Protein AF-A0A0W0ZTI9-F1 (afdb_monomer_lite)

Foldseek 3Di:
DDDDDPDPVVCVVVLLVVLLVQLVVLLVVLVPDPVADPVRSVVVSVVSCVVSVHDPVNNVVVVCVVPPPPPPD

Organism: NCBI:txid40335

Radius of gyration: 16.65 Å; chains: 1; bounding box: 54×34×34 Å

pLDDT: mean 82.77, std 17.79, range [42.72, 97.31]

Sequence (73 aa):
MYTKLFEQKLDKKEDKEKRIQFVYNIYSVLSRDPSISNEMKQKILTGSLFYTNLSAKEIQEDIENRYTPSNNC

Secondary structure (DSSP, 8-state):
----SSSTTHHHHHHHHHHHHHHHHHHHHHHH-TTS-HHHHHHHHHHHHHHHT--HHHHHHHHHHHHS-----

Structure (mmCIF, N/CA/C/O backbone):
data_AF-A0A0W0ZTI9-F1
#
_entry.id   AF-A0A0W0ZTI9-F1
#
loop_
_atom_site.group_PDB
_atom_site.id
_atom_site.type_symbol
_atom_site.label_atom_id
_atom_site.label_alt_id
_atom_site.label_comp_id
_atom_site.label_asym_id
_atom_site.label_entity_id
_atom_site.label_seq_id
_atom_site.pdbx_PDB_ins_code
_atom_site.Cartn_x
_atom_site.Cartn_y
_atom_site.Cartn_z
_atom_site.occupancy
_atom_site.B_iso_or_equiv
_atom_site.auth_seq_id
_atom_site.auth_comp_id
_atom_site.auth_asym_id
_atom_site.auth_atom_id
_atom_site.pdbx_PDB_model_num
ATOM 1 N N . MET A 1 1 ? -42.548 12.180 11.725 1.00 45.19 1 MET A N 1
ATOM 2 C CA . MET A 1 1 ? -42.026 11.455 12.903 1.00 45.19 1 MET A CA 1
ATOM 3 C C . MET A 1 1 ? -41.042 10.417 12.365 1.00 45.19 1 MET A C 1
ATOM 5 O O . MET A 1 1 ? -41.490 9.656 11.528 1.00 45.19 1 MET A O 1
ATOM 9 N N . TYR A 1 2 ? -39.757 10.481 12.770 1.00 49.56 2 TYR A N 1
ATOM 10 C CA . TYR A 1 2 ? -38.599 9.617 12.405 1.00 49.56 2 TYR A CA 1
ATOM 11 C C . TYR A 1 2 ? -38.328 9.438 10.890 1.00 49.56 2 TYR A C 1
ATOM 13 O O . TYR A 1 2 ? -39.186 8.989 10.156 1.00 49.56 2 TYR A O 1
ATOM 21 N N . THR A 1 3 ? -37.184 9.821 10.314 1.00 47.88 3 THR A N 1
ATOM 22 C CA . THR A 1 3 ? -35.835 9.306 10.609 1.00 47.88 3 THR A CA 1
ATOM 23 C C . THR A 1 3 ? -34.747 10.288 10.136 1.00 47.88 3 THR A C 1
ATOM 25 O O . THR A 1 3 ? -34.246 10.214 9.021 1.00 47.88 3 THR A O 1
ATOM 28 N N . LYS A 1 4 ? -34.326 11.204 11.010 1.00 51.22 4 LYS A N 1
ATOM 29 C CA . LYS A 1 4 ? -32.966 11.768 10.991 1.00 51.22 4 LYS A CA 1
ATOM 30 C C . LYS A 1 4 ? -32.210 11.014 12.076 1.00 51.22 4 LYS A C 1
ATOM 32 O O . LYS A 1 4 ? -32.561 11.279 13.216 1.00 51.22 4 LYS A O 1
ATOM 37 N N . LEU A 1 5 ? -31.285 10.087 11.769 1.00 49.34 5 LEU A N 1
ATOM 38 C CA . LEU A 1 5 ? -30.220 9.658 12.715 1.00 49.34 5 LEU A CA 1
ATOM 39 C C . LEU A 1 5 ? -29.236 8.554 12.247 1.00 49.34 5 LEU A C 1
ATOM 41 O O . LEU A 1 5 ? -28.391 8.185 13.056 1.00 49.34 5 LEU A O 1
ATOM 45 N N . PHE A 1 6 ? -29.267 8.037 11.006 1.00 53.69 6 PHE A N 1
ATOM 46 C CA . PHE A 1 6 ? -28.446 6.851 10.662 1.00 53.69 6 PHE A CA 1
ATOM 47 C C . PHE A 1 6 ? -27.248 7.020 9.705 1.00 53.69 6 PHE A C 1
ATOM 49 O O . PHE A 1 6 ? -26.448 6.094 9.629 1.00 53.69 6 PHE A O 1
ATOM 56 N N . GLU A 1 7 ? -27.019 8.156 9.039 1.00 50.28 7 GLU A N 1
ATOM 57 C CA . GLU A 1 7 ? -26.089 8.138 7.882 1.00 50.28 7 GLU A CA 1
ATOM 58 C C . GLU A 1 7 ? -24.663 8.673 8.124 1.00 50.28 7 GLU A C 1
ATOM 60 O O . GLU A 1 7 ? -23.724 8.213 7.487 1.00 50.28 7 GLU A O 1
ATOM 65 N N . GLN A 1 8 ? -24.405 9.532 9.115 1.00 47.31 8 GLN A N 1
ATOM 66 C CA . GLN A 1 8 ? -23.079 10.183 9.219 1.00 47.31 8 GLN A CA 1
ATOM 67 C C . GLN A 1 8 ? -21.912 9.296 9.704 1.00 47.31 8 GLN A C 1
ATOM 69 O O . GLN A 1 8 ? -20.748 9.687 9.573 1.00 47.31 8 GLN A O 1
ATOM 74 N N . LYS A 1 9 ? -22.178 8.128 10.308 1.00 47.03 9 LYS A N 1
ATOM 75 C CA . LYS A 1 9 ? -21.120 7.190 10.746 1.00 47.03 9 LYS A CA 1
ATOM 76 C C . LYS A 1 9 ? -20.769 6.146 9.686 1.00 47.03 9 LYS A C 1
ATOM 78 O O . LYS A 1 9 ? -19.625 5.698 9.673 1.00 47.03 9 LYS A O 1
ATOM 83 N N . LEU A 1 10 ? -21.723 5.770 8.832 1.00 50.25 10 LEU A N 1
ATOM 84 C CA . LEU A 1 10 ? -21.509 4.763 7.792 1.00 50.25 10 LEU A CA 1
ATOM 85 C C . LEU A 1 10 ? -20.583 5.307 6.695 1.00 50.25 10 LEU A C 1
ATOM 87 O O . LEU A 1 10 ? -19.608 4.643 6.348 1.00 50.25 10 LEU A O 1
ATOM 91 N N . ASP A 1 11 ? -20.804 6.563 6.285 1.00 56.88 11 ASP A N 1
ATOM 92 C CA . ASP A 1 11 ? -20.010 7.255 5.261 1.00 56.88 11 ASP A CA 1
ATOM 93 C C . ASP A 1 11 ? -18.508 7.224 5.556 1.00 56.88 11 ASP A C 1
ATOM 95 O O . ASP A 1 11 ? -17.695 6.976 4.674 1.00 56.88 11 ASP A O 1
ATOM 99 N N . LYS A 1 12 ? -18.115 7.419 6.821 1.00 67.44 12 LYS A N 1
ATOM 100 C CA . LYS A 1 12 ? -16.696 7.452 7.211 1.00 67.44 12 LYS A CA 1
ATOM 101 C C . LYS A 1 12 ? -16.020 6.086 7.126 1.00 67.44 12 LYS A C 1
ATOM 103 O O . LYS A 1 12 ? -14.815 6.026 6.882 1.00 67.44 12 LYS A O 1
ATOM 108 N N . LYS A 1 13 ? -16.765 5.003 7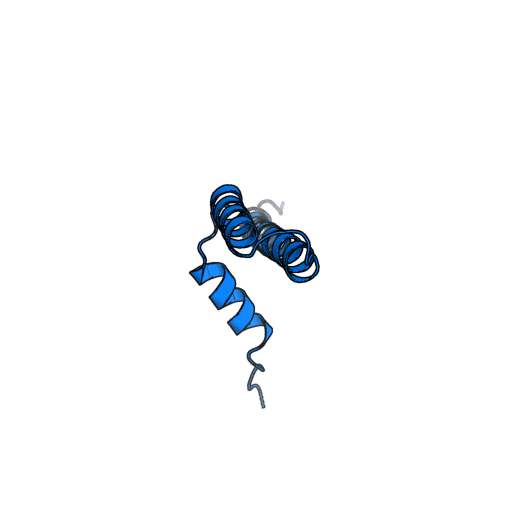.369 1.00 76.44 13 LYS A N 1
ATOM 109 C CA . LYS A 1 13 ? -16.230 3.640 7.298 1.00 76.44 13 LYS A CA 1
ATOM 110 C C . LYS A 1 13 ? -16.120 3.190 5.844 1.00 76.44 13 LYS A C 1
ATOM 112 O O . LYS A 1 13 ? -15.050 2.749 5.439 1.00 76.44 13 LYS A O 1
ATOM 117 N N . GLU A 1 14 ? -17.180 3.381 5.063 1.00 81.69 14 GLU A N 1
ATOM 118 C CA . GLU A 1 14 ? -17.204 3.028 3.640 1.00 81.69 14 GLU A CA 1
ATOM 119 C C . GLU A 1 14 ? -16.164 3.830 2.842 1.00 81.69 14 GLU A C 1
ATOM 121 O O . GLU A 1 14 ? -15.452 3.284 2.001 1.00 81.69 14 GLU A O 1
ATOM 126 N N . ASP A 1 15 ? -16.005 5.119 3.145 1.00 88.50 15 ASP A N 1
ATOM 127 C CA . ASP A 1 15 ? -14.976 5.959 2.531 1.00 88.50 15 ASP A CA 1
ATOM 128 C C . ASP A 1 15 ? -13.552 5.483 2.867 1.00 88.50 15 ASP A C 1
ATOM 130 O O . ASP A 1 15 ? -12.680 5.438 1.995 1.00 88.50 15 ASP A O 1
ATOM 134 N N . LYS A 1 16 ? -13.302 5.058 4.113 1.00 88.56 16 LYS A N 1
ATOM 135 C CA . LYS A 1 16 ? -12.009 4.467 4.489 1.00 88.56 16 LYS A CA 1
ATOM 136 C C . LYS A 1 16 ? -11.762 3.145 3.754 1.00 88.56 16 LYS A C 1
ATOM 138 O O . LYS A 1 16 ? -10.666 2.946 3.236 1.00 88.56 16 LYS A O 1
ATOM 143 N N . GLU A 1 17 ? -12.763 2.274 3.652 1.00 90.62 17 GLU A N 1
ATOM 144 C CA . GLU A 1 17 ? -12.665 1.007 2.910 1.00 90.62 17 GLU A CA 1
ATOM 145 C C . GLU A 1 17 ? -12.375 1.237 1.416 1.00 90.62 17 GLU A C 1
ATOM 147 O O . GLU A 1 17 ? -11.508 0.570 0.849 1.00 90.62 17 GLU A O 1
ATOM 152 N N . LYS A 1 18 ? -13.012 2.236 0.786 1.00 92.62 18 LYS A N 1
ATOM 153 C CA . LYS A 1 18 ? -12.730 2.636 -0.607 1.00 92.62 18 LYS A CA 1
ATOM 154 C C . LYS A 1 18 ? -11.286 3.096 -0.791 1.00 92.62 18 LYS A C 1
ATOM 156 O O . LYS A 1 18 ? -10.627 2.694 -1.751 1.00 92.62 18 LYS A O 1
ATOM 161 N N . ARG A 1 19 ? -10.773 3.907 0.136 1.00 94.38 19 ARG A N 1
ATOM 162 C CA . ARG A 1 19 ? -9.381 4.382 0.118 1.00 94.38 19 ARG A CA 1
ATOM 163 C C . ARG A 1 19 ? -8.376 3.244 0.307 1.00 94.38 19 ARG A C 1
ATOM 165 O O . ARG A 1 19 ? -7.375 3.200 -0.403 1.00 94.38 19 ARG A O 1
ATOM 172 N N . ILE A 1 20 ? -8.667 2.286 1.186 1.00 94.06 20 ILE A N 1
ATOM 173 C CA . ILE A 1 20 ? -7.856 1.069 1.351 1.00 94.06 20 ILE A CA 1
ATOM 174 C C . ILE A 1 20 ? -7.860 0.246 0.055 1.00 94.06 20 ILE A C 1
ATOM 176 O O . ILE A 1 20 ? -6.802 -0.145 -0.441 1.00 94.06 20 ILE A O 1
ATOM 180 N N . GLN A 1 21 ? -9.034 0.038 -0.549 1.00 94.19 21 GLN A N 1
ATOM 181 C CA . GLN A 1 21 ? -9.158 -0.711 -1.799 1.00 94.19 21 GLN A CA 1
ATOM 182 C C . GLN A 1 21 ? -8.399 -0.046 -2.954 1.00 94.19 21 GLN A C 1
ATOM 184 O O . GLN A 1 21 ? -7.790 -0.737 -3.771 1.00 94.19 21 GLN A O 1
ATOM 189 N N . PHE A 1 22 ? -8.384 1.287 -3.009 1.00 95.56 22 PHE A N 1
ATOM 190 C CA . PHE A 1 22 ? -7.565 2.032 -3.961 1.00 95.56 22 PHE A CA 1
ATOM 191 C C . PHE A 1 22 ? -6.077 1.677 -3.824 1.00 95.56 22 PHE A C 1
ATOM 193 O O . PHE A 1 22 ? -5.444 1.324 -4.820 1.00 95.56 22 PHE A O 1
ATOM 200 N N . VAL A 1 23 ? -5.528 1.687 -2.603 1.00 95.62 23 VAL A N 1
ATOM 201 C CA . VAL A 1 23 ? -4.119 1.329 -2.355 1.00 95.62 23 VAL A CA 1
ATOM 202 C C . VAL A 1 23 ? -3.829 -0.114 -2.784 1.00 95.62 23 VAL A C 1
ATOM 204 O O . VAL A 1 23 ? -2.814 -0.360 -3.442 1.00 95.62 23 VAL A O 1
ATOM 207 N N . TYR A 1 24 ? -4.732 -1.061 -2.507 1.00 94.69 24 TYR A N 1
ATOM 208 C CA . TYR A 1 24 ? -4.578 -2.445 -2.973 1.00 94.69 24 TYR A CA 1
ATOM 209 C C . TYR A 1 24 ? -4.581 -2.574 -4.492 1.00 94.69 24 TYR A C 1
ATOM 211 O O . TYR A 1 24 ? -3.787 -3.341 -5.038 1.00 94.69 24 TYR A O 1
ATOM 219 N N . ASN A 1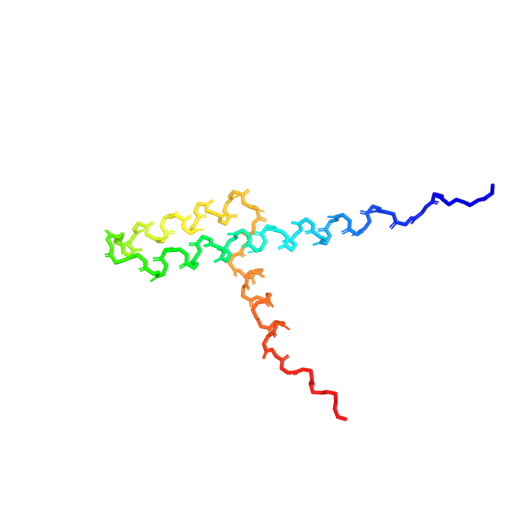 25 ? -5.438 -1.825 -5.183 1.00 95.69 25 ASN A N 1
ATOM 220 C CA . ASN A 1 25 ? -5.489 -1.852 -6.641 1.00 95.69 25 ASN A CA 1
ATOM 221 C C . ASN A 1 25 ? -4.165 -1.355 -7.238 1.00 95.69 25 ASN A C 1
ATOM 223 O O . ASN A 1 25 ? -3.620 -2.004 -8.132 1.00 95.69 25 ASN A O 1
ATOM 227 N N . ILE A 1 26 ? -3.605 -0.267 -6.697 1.00 95.81 26 ILE A N 1
ATOM 228 C CA . ILE A 1 26 ? -2.289 0.240 -7.107 1.00 95.81 26 ILE A CA 1
ATOM 229 C C . ILE A 1 26 ? -1.204 -0.812 -6.860 1.00 95.81 26 ILE A C 1
ATOM 231 O O . ILE A 1 26 ? -0.447 -1.137 -7.774 1.00 95.81 26 ILE A O 1
ATOM 235 N N . TYR A 1 27 ? -1.152 -1.396 -5.660 1.00 94.12 27 TYR A N 1
ATOM 236 C CA . TYR A 1 27 ? -0.1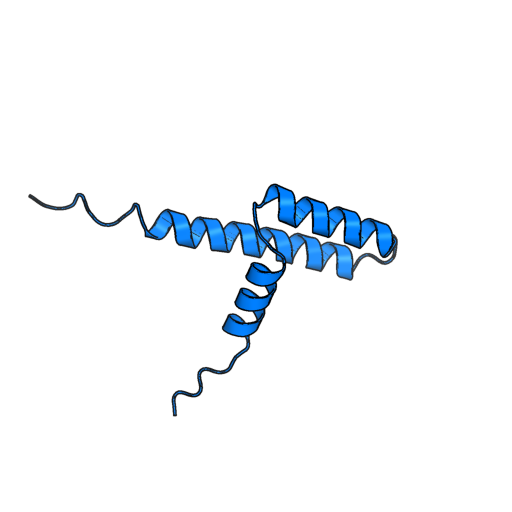87 -2.450 -5.345 1.00 94.12 27 TYR A CA 1
ATOM 237 C C . TYR A 1 27 ? -0.307 -3.649 -6.295 1.00 94.12 27 TYR A C 1
ATOM 239 O O . TYR A 1 27 ? 0.702 -4.131 -6.808 1.00 94.12 27 TYR A O 1
ATOM 247 N N . SER A 1 28 ? -1.530 -4.100 -6.582 1.00 94.31 28 SER A N 1
ATOM 248 C CA . SER A 1 28 ? -1.786 -5.224 -7.485 1.00 94.31 28 SER A CA 1
ATOM 249 C C . SER A 1 28 ? -1.229 -4.964 -8.885 1.00 94.31 28 SER A C 1
ATOM 251 O O . SER A 1 28 ? -0.507 -5.808 -9.420 1.00 94.31 28 SER A O 1
ATOM 253 N N . VAL A 1 29 ? -1.478 -3.776 -9.445 1.00 95.19 29 VAL A N 1
ATOM 254 C CA . VAL A 1 29 ? -0.942 -3.375 -10.755 1.00 95.19 29 VAL A CA 1
ATOM 255 C C . VAL A 1 29 ? 0.587 -3.331 -10.727 1.00 95.19 29 VAL A C 1
ATOM 257 O O . VAL A 1 29 ? 1.234 -3.978 -11.548 1.00 95.19 29 VAL A O 1
ATOM 260 N N . LEU A 1 30 ? 1.180 -2.649 -9.742 1.00 95.38 30 LEU A N 1
ATOM 261 C CA . LEU A 1 30 ? 2.636 -2.502 -9.634 1.00 95.38 30 LEU A CA 1
ATOM 262 C C . LEU A 1 30 ? 3.354 -3.837 -9.408 1.00 95.38 30 LEU A C 1
ATOM 264 O O . LEU A 1 30 ? 4.449 -4.049 -9.926 1.00 95.38 30 LEU A O 1
ATOM 268 N N . SER A 1 31 ? 2.766 -4.749 -8.633 1.00 92.88 31 SER A N 1
ATOM 269 C CA . SER A 1 31 ? 3.362 -6.060 -8.344 1.00 92.88 31 SER A CA 1
ATOM 270 C C . SER A 1 31 ? 3.520 -6.921 -9.599 1.00 92.88 31 SER A C 1
ATOM 272 O O . SER A 1 31 ? 4.483 -7.677 -9.701 1.00 92.88 31 SER A O 1
ATOM 274 N N . ARG A 1 32 ? 2.613 -6.764 -10.570 1.00 94.25 32 ARG A N 1
ATOM 275 C CA . ARG A 1 32 ? 2.569 -7.554 -11.805 1.00 94.25 32 ARG A CA 1
ATOM 276 C C . ARG A 1 32 ? 3.386 -6.959 -12.942 1.00 94.25 32 ARG A C 1
ATOM 278 O O . ARG A 1 32 ? 3.647 -7.667 -13.906 1.00 94.25 32 ARG A O 1
ATOM 285 N N . ASP A 1 33 ? 3.769 -5.689 -12.844 1.00 92.69 33 ASP A N 1
ATOM 286 C CA . ASP A 1 33 ? 4.514 -5.004 -13.893 1.00 92.69 33 ASP A CA 1
ATOM 287 C C . ASP A 1 33 ? 6.036 -5.149 -13.681 1.00 92.69 33 ASP A C 1
ATOM 289 O O . ASP A 1 33 ? 6.588 -4.547 -12.750 1.00 92.69 33 ASP A O 1
ATOM 293 N N . PRO A 1 34 ? 6.749 -5.942 -14.504 1.00 93.75 34 PRO A N 1
ATOM 294 C CA . PRO A 1 34 ? 8.198 -6.085 -14.398 1.00 93.75 34 PRO A CA 1
ATOM 295 C C . PRO A 1 34 ? 8.964 -4.888 -14.982 1.00 93.75 34 PRO A C 1
ATOM 297 O O . PRO A 1 34 ? 10.164 -4.776 -14.742 1.00 93.75 34 PRO A O 1
ATOM 300 N N . SER A 1 35 ? 8.310 -4.007 -15.748 1.00 96.38 35 SER A N 1
ATOM 301 C CA . SER A 1 35 ? 8.959 -2.864 -16.406 1.00 96.38 35 SER A CA 1
ATOM 302 C C . SER A 1 35 ? 9.244 -1.702 -15.451 1.00 96.38 35 SER A C 1
ATOM 304 O O . SER A 1 35 ? 10.124 -0.880 -15.705 1.00 96.38 35 SER A O 1
ATOM 306 N N . ILE A 1 36 ? 8.534 -1.649 -14.322 1.00 95.12 36 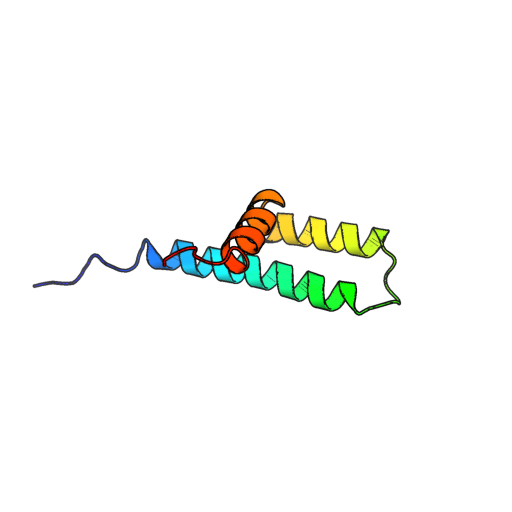ILE A N 1
ATOM 307 C CA . ILE A 1 36 ? 8.708 -0.620 -13.299 1.00 95.12 36 ILE A CA 1
ATOM 308 C C . ILE A 1 36 ? 9.756 -1.097 -12.291 1.00 95.12 36 ILE A C 1
ATOM 310 O O . ILE A 1 36 ? 9.645 -2.184 -11.726 1.00 95.12 36 ILE A O 1
ATOM 314 N N . SER A 1 37 ? 10.764 -0.268 -12.016 1.00 96.50 37 SER A N 1
ATOM 315 C CA . SER A 1 37 ? 11.773 -0.585 -11.002 1.00 96.50 37 SER A CA 1
ATOM 316 C C . SER A 1 37 ? 11.168 -0.628 -9.596 1.00 96.50 37 SER A C 1
ATOM 318 O O . SER A 1 37 ? 10.216 0.090 -9.287 1.00 96.50 37 SER A O 1
ATOM 320 N N . ASN A 1 38 ? 11.752 -1.427 -8.700 1.00 95.25 38 ASN A N 1
ATOM 321 C CA . ASN A 1 38 ? 11.284 -1.511 -7.312 1.00 95.25 38 ASN A CA 1
ATOM 322 C C . ASN A 1 38 ? 11.293 -0.148 -6.600 1.00 95.25 38 ASN A C 1
ATOM 324 O O . ASN A 1 38 ? 10.367 0.153 -5.852 1.00 95.25 38 ASN A O 1
ATOM 328 N N . GLU A 1 39 ? 12.289 0.698 -6.878 1.00 96.69 39 GLU A N 1
ATOM 329 C CA . GLU A 1 39 ? 12.351 2.064 -6.346 1.00 96.69 39 GLU A CA 1
ATOM 330 C C . GLU A 1 39 ? 11.150 2.902 -6.810 1.00 96.69 39 GLU A C 1
ATOM 332 O O . GLU A 1 39 ? 10.510 3.589 -6.013 1.00 96.69 39 GLU A O 1
ATOM 337 N N . MET A 1 40 ? 10.796 2.817 -8.094 1.00 97.31 40 MET A N 1
ATOM 338 C CA . MET A 1 40 ? 9.647 3.538 -8.633 1.00 97.31 40 MET A CA 1
ATOM 339 C C . MET A 1 40 ? 8.330 2.997 -8.064 1.00 97.31 40 MET A C 1
ATOM 341 O O . MET A 1 40 ? 7.461 3.784 -7.689 1.00 97.31 40 MET A O 1
ATOM 345 N N . LYS A 1 41 ? 8.200 1.672 -7.899 1.00 96.38 41 LYS A N 1
ATOM 346 C CA . LYS A 1 41 ? 7.044 1.062 -7.216 1.00 96.38 41 LYS A CA 1
ATOM 347 C C . LYS A 1 41 ? 6.890 1.610 -5.799 1.00 96.38 41 LYS A C 1
ATOM 349 O O . LYS A 1 41 ? 5.786 1.987 -5.417 1.00 96.38 41 LYS A O 1
ATOM 354 N N . GLN A 1 42 ? 7.983 1.707 -5.040 1.00 95.50 42 GLN A N 1
ATOM 355 C CA . GLN A 1 42 ? 7.966 2.278 -3.691 1.00 95.50 42 GLN A CA 1
ATOM 356 C C . GLN A 1 42 ? 7.517 3.741 -3.697 1.00 95.50 42 GLN A C 1
ATOM 358 O O . GLN A 1 42 ? 6.622 4.088 -2.932 1.00 95.50 42 GLN A O 1
ATOM 363 N N . LYS A 1 43 ? 8.047 4.582 -4.596 1.00 97.19 43 LYS A N 1
ATOM 364 C CA . LYS A 1 43 ? 7.623 5.990 -4.717 1.00 97.19 43 LYS A CA 1
ATOM 365 C C . LYS A 1 43 ? 6.126 6.121 -5.009 1.00 97.19 43 LYS A C 1
ATOM 367 O O . LYS A 1 43 ? 5.452 6.928 -4.371 1.00 97.19 43 LYS A O 1
ATOM 372 N N . ILE A 1 44 ? 5.594 5.310 -5.926 1.00 96.81 44 ILE A N 1
ATOM 373 C CA . ILE A 1 44 ? 4.163 5.313 -6.269 1.00 96.81 44 ILE A CA 1
ATOM 374 C C . ILE A 1 44 ? 3.313 4.850 -5.077 1.00 96.81 44 ILE A C 1
ATOM 376 O O . ILE A 1 44 ? 2.298 5.477 -4.767 1.00 96.81 44 ILE A O 1
ATOM 380 N N . LEU A 1 45 ? 3.727 3.789 -4.377 1.00 95.31 45 LEU A N 1
ATOM 381 C CA . LEU A 1 45 ? 3.026 3.298 -3.186 1.00 95.31 45 LEU A CA 1
ATOM 382 C C . LEU A 1 45 ? 3.022 4.338 -2.062 1.00 95.31 45 LEU A C 1
ATOM 384 O O . LEU A 1 45 ? 1.966 4.621 -1.501 1.00 95.31 45 LEU A O 1
ATOM 388 N N . THR A 1 46 ? 4.163 4.968 -1.783 1.00 95.38 46 THR A N 1
ATOM 389 C CA . THR A 1 46 ? 4.265 6.064 -0.814 1.00 95.38 46 THR A CA 1
ATOM 390 C C . THR A 1 46 ? 3.346 7.224 -1.195 1.00 95.38 46 THR A C 1
ATOM 392 O O . THR A 1 46 ? 2.578 7.691 -0.357 1.00 95.38 46 THR A O 1
ATOM 395 N N . GLY A 1 47 ? 3.350 7.649 -2.462 1.00 96.38 47 GLY A N 1
ATOM 396 C CA . GLY A 1 47 ? 2.441 8.689 -2.951 1.00 96.38 47 GLY A CA 1
ATOM 397 C C . GLY A 1 47 ? 0.962 8.315 -2.805 1.00 96.38 47 GLY A C 1
ATOM 398 O O . GLY A 1 47 ? 0.147 9.159 -2.439 1.00 96.38 47 GLY A O 1
ATOM 399 N N . SER A 1 48 ? 0.616 7.043 -3.013 1.00 96.06 48 SER A N 1
ATOM 400 C CA . SER A 1 48 ? -0.756 6.536 -2.871 1.00 96.06 48 SER A CA 1
ATOM 401 C C . SER A 1 48 ? -1.242 6.570 -1.418 1.00 96.06 48 SER A C 1
ATOM 4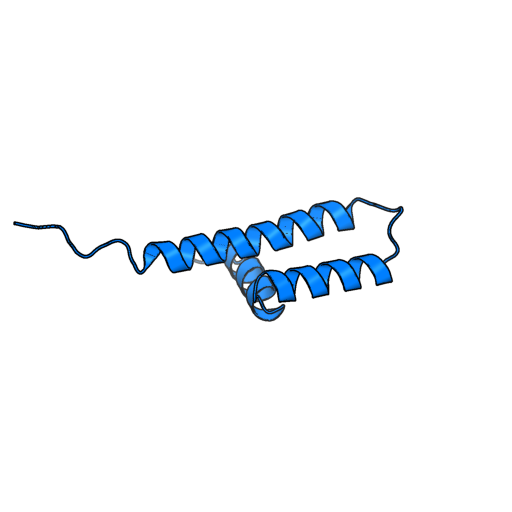03 O O . SER A 1 48 ? -2.396 6.921 -1.165 1.00 96.06 48 SER A O 1
ATOM 405 N N . LEU A 1 49 ? -0.364 6.263 -0.458 1.00 95.12 49 LEU A N 1
ATOM 406 C CA . LEU A 1 49 ? -0.650 6.395 0.976 1.00 95.12 49 LEU A CA 1
ATOM 407 C C . LEU A 1 49 ? -0.889 7.860 1.368 1.00 95.12 49 LEU A C 1
ATOM 409 O O . LEU A 1 49 ? -1.891 8.169 2.012 1.00 95.12 49 LEU A O 1
ATOM 413 N N . PHE A 1 50 ? -0.034 8.777 0.901 1.00 95.25 50 PHE A N 1
ATOM 414 C CA . PHE A 1 50 ? -0.227 10.212 1.128 1.00 95.25 50 PHE A CA 1
ATOM 415 C C . PHE A 1 50 ? -1.540 10.728 0.528 1.00 95.25 50 PHE A C 1
ATOM 417 O O . PHE A 1 50 ? -2.288 11.423 1.211 1.00 95.25 50 PHE A O 1
ATOM 424 N N . TYR A 1 51 ? -1.856 10.359 -0.718 1.00 94.19 51 TYR A N 1
ATOM 425 C CA . TYR A 1 51 ? -3.083 10.786 -1.399 1.00 94.19 51 TYR A CA 1
ATOM 426 C C . TYR A 1 51 ? -4.356 10.325 -0.677 1.00 94.19 51 TYR A C 1
ATOM 428 O O . TYR A 1 51 ? -5.333 11.064 -0.588 1.00 94.19 51 TYR A O 1
ATOM 436 N N . THR A 1 52 ? -4.340 9.109 -0.133 1.00 93.75 52 THR A N 1
ATOM 437 C CA . THR A 1 52 ? -5.487 8.526 0.577 1.00 93.75 52 THR A CA 1
ATOM 438 C C . THR A 1 52 ? -5.565 8.925 2.052 1.00 93.75 52 THR A C 1
ATOM 440 O O . THR A 1 52 ? -6.543 8.586 2.727 1.00 93.75 52 THR A O 1
ATOM 443 N N . ASN A 1 53 ? -4.573 9.668 2.556 1.00 94.94 53 ASN A N 1
ATOM 444 C CA . ASN A 1 53 ? -4.405 9.957 3.979 1.00 94.94 53 ASN A CA 1
ATOM 445 C C . ASN A 1 53 ? -4.465 8.672 4.827 1.00 94.94 53 ASN A C 1
ATOM 447 O O . ASN A 1 53 ? -5.157 8.617 5.844 1.00 94.94 53 ASN A O 1
ATOM 451 N N . LEU A 1 54 ? -3.799 7.619 4.344 1.00 93.50 54 LEU A N 1
ATOM 452 C CA . LEU A 1 54 ? -3.660 6.337 5.025 1.00 93.50 54 LEU A CA 1
ATOM 453 C C . LEU A 1 54 ? -2.207 6.131 5.433 1.00 93.50 54 LEU A C 1
ATOM 455 O O . LEU A 1 54 ? -1.271 6.464 4.706 1.00 93.50 54 LEU A O 1
ATOM 459 N N . SER A 1 55 ? -2.016 5.525 6.593 1.00 93.12 55 SER A N 1
ATOM 460 C CA . SER A 1 55 ? -0.714 5.052 7.043 1.00 93.12 55 SER A CA 1
ATOM 461 C C . SER A 1 55 ? -0.452 3.618 6.580 1.00 93.12 55 SER A C 1
ATOM 463 O O . SER A 1 55 ? -1.371 2.823 6.382 1.00 93.12 55 SER A O 1
ATOM 465 N N . ALA A 1 56 ? 0.826 3.244 6.474 1.00 90.00 56 ALA A N 1
ATOM 466 C CA . ALA A 1 56 ? 1.206 1.852 6.225 1.00 90.00 56 ALA A CA 1
ATOM 467 C C . ALA A 1 56 ? 0.661 0.902 7.311 1.00 90.00 56 ALA A C 1
ATOM 469 O O . ALA A 1 56 ? 0.269 -0.221 7.006 1.00 90.00 56 ALA A O 1
ATOM 470 N N . LYS A 1 57 ? 0.575 1.383 8.562 1.00 91.56 57 LYS A N 1
ATOM 471 C CA . LYS A 1 57 ? 0.011 0.634 9.689 1.00 91.56 57 LYS A CA 1
ATOM 472 C C . LYS A 1 57 ? -1.469 0.312 9.477 1.00 91.56 57 LYS A C 1
ATOM 474 O O . LYS A 1 57 ? -1.873 -0.814 9.713 1.00 91.56 57 LYS A O 1
ATOM 479 N N . GLU A 1 58 ? -2.261 1.265 8.991 1.00 89.25 58 GLU A N 1
ATOM 480 C CA . GLU A 1 58 ? -3.686 1.030 8.715 1.00 89.25 58 GLU A CA 1
ATOM 481 C C . GLU A 1 58 ? -3.910 -0.002 7.609 1.00 89.25 58 GLU A C 1
ATOM 483 O O . GLU A 1 58 ? -4.861 -0.775 7.687 1.00 89.25 58 GLU A O 1
ATOM 488 N N . ILE A 1 59 ? -3.040 -0.037 6.596 1.00 90.94 59 ILE A N 1
ATOM 489 C CA . ILE A 1 59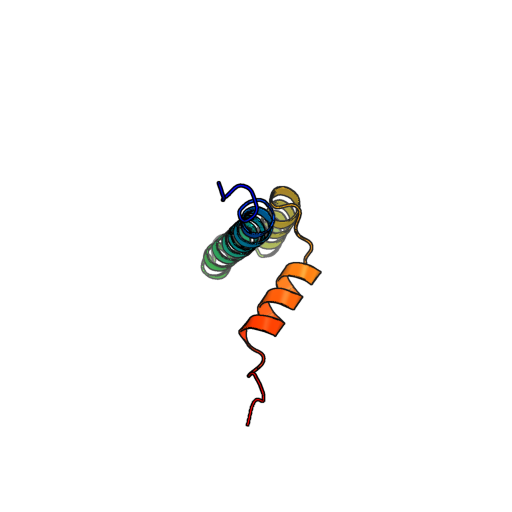 ? -3.081 -1.087 5.573 1.00 90.94 59 ILE A CA 1
ATOM 490 C C . ILE A 1 59 ? -2.714 -2.439 6.188 1.00 90.94 59 ILE A C 1
ATOM 492 O O . ILE A 1 59 ? -3.404 -3.422 5.944 1.00 90.94 59 ILE A O 1
ATOM 496 N N . GLN A 1 60 ? -1.665 -2.495 7.012 1.00 88.38 60 GLN A N 1
ATOM 497 C CA . GLN A 1 60 ? -1.264 -3.728 7.688 1.00 88.38 60 GLN A CA 1
ATOM 498 C C . GLN A 1 60 ? -2.378 -4.272 8.594 1.00 88.38 60 GLN A C 1
ATOM 500 O O . GLN A 1 60 ? -2.710 -5.450 8.502 1.00 88.38 60 GLN A O 1
ATOM 505 N N . GLU A 1 61 ? -2.992 -3.417 9.413 1.00 89.69 61 GLU A N 1
ATOM 506 C CA . GLU A 1 61 ? -4.119 -3.785 10.274 1.00 89.69 61 GLU A CA 1
ATOM 507 C C . GLU A 1 61 ? -5.315 -4.294 9.451 1.00 89.69 61 GLU A C 1
ATOM 509 O O . GLU A 1 61 ? -5.966 -5.259 9.844 1.00 89.69 61 GLU A O 1
ATOM 514 N N . ASP A 1 62 ? -5.618 -3.693 8.294 1.00 89.94 62 ASP A N 1
ATOM 515 C CA . ASP A 1 62 ? -6.684 -4.185 7.409 1.00 89.94 62 ASP A CA 1
ATOM 516 C C . ASP A 1 62 ? -6.364 -5.574 6.828 1.00 89.94 62 ASP A C 1
ATOM 518 O O . ASP A 1 62 ? -7.241 -6.439 6.817 1.00 89.94 62 ASP A O 1
ATOM 522 N N . ILE A 1 63 ? -5.117 -5.833 6.417 1.00 85.31 63 ILE A N 1
ATOM 523 C CA . ILE A 1 63 ? -4.682 -7.171 5.975 1.00 85.31 63 ILE A CA 1
ATOM 524 C C . ILE A 1 63 ? -4.844 -8.176 7.116 1.00 85.31 63 ILE A C 1
ATOM 526 O O . ILE A 1 63 ? -5.457 -9.228 6.930 1.00 85.31 63 ILE A O 1
ATOM 530 N N . GLU A 1 64 ? -4.317 -7.855 8.297 1.00 87.31 64 GLU A N 1
ATOM 531 C CA . GLU A 1 64 ? -4.393 -8.725 9.469 1.00 87.31 64 GLU A CA 1
ATOM 532 C C . GLU A 1 64 ? -5.848 -9.057 9.800 1.00 87.31 64 GLU A C 1
ATOM 534 O O . GLU A 1 64 ? -6.170 -10.233 9.936 1.00 87.31 64 GLU A O 1
ATOM 539 N N . ASN A 1 65 ? -6.746 -8.069 9.810 1.00 86.00 65 ASN A N 1
ATOM 540 C CA . ASN A 1 65 ? -8.176 -8.267 10.072 1.00 86.00 65 ASN A CA 1
ATOM 541 C C . ASN A 1 65 ? -8.898 -9.099 8.998 1.00 86.00 65 ASN A C 1
ATOM 543 O O . ASN A 1 65 ? -9.859 -9.796 9.315 1.00 86.00 65 ASN A O 1
ATOM 547 N N . ARG A 1 66 ? -8.479 -9.032 7.726 1.00 80.50 66 ARG A N 1
ATOM 548 C CA . ARG A 1 66 ? -9.093 -9.817 6.635 1.00 80.50 66 ARG A CA 1
ATOM 549 C C . ARG A 1 66 ? -8.681 -11.284 6.642 1.00 80.50 66 ARG A C 1
ATOM 551 O O . ARG A 1 66 ? -9.446 -12.121 6.170 1.00 80.50 66 ARG A O 1
ATOM 558 N N . TYR A 1 67 ? -7.474 -11.579 7.118 1.00 75.31 67 TYR A N 1
ATOM 559 C CA . TYR A 1 67 ? -6.882 -12.916 7.039 1.00 75.31 67 TYR A CA 1
ATOM 560 C C . TYR A 1 67 ? -6.660 -13.585 8.395 1.00 75.31 67 TYR A C 1
ATOM 562 O O . TYR A 1 67 ? -6.262 -14.749 8.419 1.00 75.31 67 TYR A O 1
ATOM 570 N N . THR A 1 68 ? -6.940 -12.917 9.518 1.00 74.69 68 THR A N 1
ATOM 571 C CA . THR A 1 68 ? -7.100 -13.630 10.788 1.00 74.69 68 THR A CA 1
ATOM 572 C C . THR A 1 68 ? -8.395 -14.435 10.719 1.00 74.69 68 THR A C 1
ATOM 574 O O . THR A 1 68 ? -9.471 -13.853 10.565 1.00 74.69 68 THR A O 1
ATOM 577 N N . PRO A 1 69 ? -8.335 -15.775 10.827 1.00 61.72 69 PRO A N 1
ATOM 578 C CA . PRO A 1 69 ? -9.538 -16.564 11.011 1.00 61.72 69 PRO A CA 1
ATOM 579 C C . PRO A 1 69 ? -10.202 -16.062 12.289 1.00 61.72 69 PRO A C 1
ATOM 581 O O . PRO A 1 69 ? -9.558 -16.003 13.340 1.00 61.72 69 PRO A O 1
ATOM 584 N N . SER A 1 70 ? -11.480 -15.696 12.223 1.00 61.47 70 SER A N 1
ATOM 585 C CA . SER A 1 70 ? -12.262 -15.556 13.442 1.00 61.47 70 SER A CA 1
ATOM 586 C C . SER A 1 70 ? -12.265 -16.930 14.110 1.00 61.47 70 SER A C 1
ATOM 588 O O . SER A 1 70 ? -12.981 -17.827 13.664 1.00 61.47 70 SER A O 1
ATOM 590 N N . ASN A 1 71 ? -11.445 -17.120 15.142 1.00 55.34 71 ASN A N 1
ATOM 591 C CA . ASN A 1 71 ? -11.527 -18.274 16.031 1.00 55.34 71 ASN A CA 1
ATOM 592 C C . ASN A 1 71 ? -12.815 -18.152 16.859 1.00 55.34 71 ASN A C 1
ATOM 594 O O . ASN A 1 71 ? -12.775 -17.905 18.057 1.00 55.34 71 ASN A O 1
ATOM 598 N N . ASN A 1 72 ? -13.959 -18.281 16.194 1.00 49.12 72 ASN A N 1
ATOM 599 C CA . ASN A 1 72 ? -15.260 -18.474 16.806 1.00 49.12 72 ASN A CA 1
ATOM 600 C C . ASN A 1 72 ? -15.646 -19.932 16.531 1.00 49.12 72 ASN A C 1
ATOM 602 O O . ASN A 1 72 ? -16.357 -20.225 15.570 1.00 49.12 72 ASN A O 1
ATOM 606 N N . CYS A 1 73 ? -15.085 -20.835 17.335 1.00 42.72 73 CYS A N 1
ATOM 607 C CA . CYS A 1 73 ? -15.658 -22.150 17.612 1.00 42.72 73 CYS A CA 1
ATOM 608 C C . CYS A 1 73 ? -16.274 -22.093 19.007 1.00 42.72 73 CYS A C 1
ATOM 610 O O . CYS A 1 73 ? -15.614 -21.508 19.897 1.00 42.72 73 CYS A O 1
#